Protein AF-A0A4R0Z344-F1 (afdb_monomer)

Foldseek 3Di:
DPDDDDQAPVVVVLVVCVVVVDDSVPDCPPDDPVVVVVVVVVVDDPVPPAADAQALDLRVLVSVQVVCVVPDDFAAEPSDDPPSRHDPDLLDDTGHYGYHCQDCVNDPVHDRCVVPVVSSVVSVVVSVD

Nearest PDB structures (foldseek):
  8v87-assembly1_w  TM=1.501E-01  e=3.470E+00  Saccharomyces cerevisiae BY4741

Mean predicted aligned error: 3.88 Å

pLDDT: mean 94.04, std 3.61, range [69.69, 98.25]

Solvent-accessible surface area (backbone atoms only — not comparable to full-atom values): 7943 Å² total; per-residue (Å²): 142,90,83,84,88,59,73,60,72,65,48,41,51,50,50,55,45,40,76,71,72,45,68,65,89,77,54,87,80,69,78,84,60,60,71,59,52,54,56,55,57,72,70,52,58,91,83,68,75,59,54,79,43,83,33,55,38,55,68,65,25,42,50,55,42,52,65,48,50,78,79,41,83,69,42,27,24,76,73,57,84,54,73,91,30,37,59,94,43,92,90,54,86,53,73,25,27,24,37,32,38,50,39,67,92,65,25,71,98,46,65,47,34,81,81,43,45,61,71,61,52,56,49,50,62,63,75,73,108

Sequence (129 aa):
DNIYFEDMSKNAALKAVELAGVDISKLDLHPLNLPLIEEVKAKLNKEQKYIRGLFSGGTLASEAYYITKEKYDDIYSNTVKEAEHQLKDPLKSEAHTFIDFGADEYTDGKPHPMIDPSNRIERFKQEAK

Structure (mmCIF, N/CA/C/O backbone):
data_AF-A0A4R0Z344-F1
#
_entry.id   AF-A0A4R0Z344-F1
#
loop_
_atom_site.group_PDB
_atom_site.id
_atom_site.type_symbol
_atom_site.label_atom_id
_atom_site.label_alt_id
_atom_site.label_comp_id
_atom_site.label_asym_id
_atom_site.label_entity_id
_atom_site.label_seq_id
_atom_site.pdbx_PDB_ins_code
_atom_site.Cartn_x
_atom_site.Cartn_y
_atom_site.Cartn_z
_atom_site.occupancy
_atom_site.B_iso_or_equiv
_atom_site.auth_seq_id
_atom_site.auth_comp_id
_atom_site.auth_asym_id
_atom_site.auth_atom_id
_atom_site.pdbx_PDB_model_num
ATOM 1 N N . ASP A 1 1 ? 7.297 8.159 -30.471 1.00 69.69 1 ASP A N 1
ATOM 2 C CA . ASP A 1 1 ? 6.177 7.490 -29.784 1.00 69.69 1 ASP A CA 1
ATOM 3 C C . ASP A 1 1 ? 6.637 6.154 -29.222 1.00 69.69 1 ASP A C 1
ATOM 5 O O . ASP A 1 1 ? 6.850 5.227 -29.983 1.00 69.69 1 ASP A O 1
ATOM 9 N N . ASN A 1 2 ? 6.925 6.112 -27.916 1.00 86.56 2 ASN A N 1
ATOM 10 C CA . ASN A 1 2 ? 7.372 4.930 -27.152 1.00 86.56 2 ASN A CA 1
ATOM 11 C C . ASN A 1 2 ? 6.914 5.060 -25.681 1.00 86.56 2 ASN A C 1
ATOM 13 O O . ASN A 1 2 ? 7.657 4.778 -24.746 1.00 86.56 2 ASN A O 1
ATOM 17 N N . ILE A 1 3 ? 5.701 5.579 -25.477 1.00 92.81 3 ILE A N 1
ATOM 18 C CA . ILE A 1 3 ? 5.092 5.749 -24.154 1.00 92.81 3 ILE A CA 1
ATOM 19 C C . ILE A 1 3 ? 3.921 4.776 -24.072 1.00 92.81 3 ILE A C 1
ATOM 21 O O . ILE A 1 3 ? 3.044 4.803 -24.933 1.00 92.81 3 ILE A O 1
ATOM 25 N N . TYR A 1 4 ? 3.927 3.929 -23.045 1.00 93.88 4 TYR A N 1
ATOM 26 C CA . TYR A 1 4 ? 2.900 2.927 -22.781 1.00 93.88 4 TYR A CA 1
ATOM 27 C C . TYR A 1 4 ? 2.334 3.188 -21.388 1.00 93.88 4 TYR A C 1
ATOM 29 O O . TYR A 1 4 ? 3.096 3.379 -20.441 1.00 93.88 4 TYR A O 1
ATOM 37 N N . PHE A 1 5 ? 1.010 3.235 -21.286 1.00 94.75 5 PHE A N 1
ATOM 38 C CA . PHE A 1 5 ? 0.306 3.428 -20.025 1.00 94.75 5 PHE A CA 1
ATOM 39 C C . PHE A 1 5 ? -0.237 2.087 -19.556 1.00 94.75 5 PHE A C 1
ATOM 41 O O . PHE A 1 5 ? -0.839 1.364 -20.343 1.00 94.75 5 PHE A O 1
ATOM 48 N N . GLU A 1 6 ? -0.035 1.797 -18.280 1.00 94.94 6 GLU A N 1
ATOM 49 C CA . GLU A 1 6 ? -0.560 0.619 -17.601 1.00 94.94 6 GLU A CA 1
ATOM 50 C C . GLU A 1 6 ? -1.122 1.059 -16.253 1.00 94.94 6 GLU A C 1
ATOM 52 O O . GLU A 1 6 ? -0.676 2.055 -15.670 1.00 94.94 6 GLU A O 1
ATOM 57 N N . ASP A 1 7 ? -2.104 0.317 -15.765 1.00 88.81 7 ASP A N 1
ATOM 58 C CA . ASP A 1 7 ? -2.623 0.459 -14.419 1.00 88.81 7 ASP A CA 1
ATOM 59 C C . ASP A 1 7 ? -1.694 -0.255 -13.434 1.00 88.81 7 ASP A C 1
ATOM 61 O O . ASP A 1 7 ? -1.338 -1.415 -13.608 1.00 88.81 7 ASP A O 1
ATOM 65 N N . MET A 1 8 ? -1.335 0.421 -12.344 1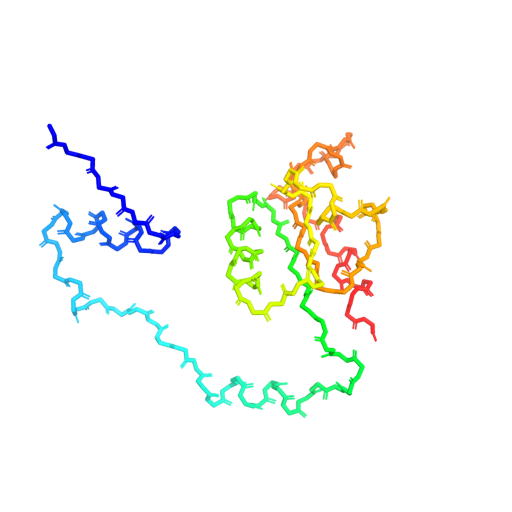.00 89.62 8 MET A N 1
ATOM 66 C CA . MET A 1 8 ? -0.561 -0.172 -11.250 1.00 89.62 8 MET A CA 1
ATOM 67 C C . MET A 1 8 ? 0.877 -0.594 -11.619 1.00 89.62 8 MET A C 1
ATOM 69 O O . MET A 1 8 ? 1.255 -0.885 -12.755 1.00 89.62 8 MET A O 1
ATOM 73 N N . SER A 1 9 ? 1.719 -0.702 -10.598 1.00 93.19 9 SER A N 1
ATOM 74 C CA . SER A 1 9 ? 3.148 -0.967 -10.750 1.00 93.19 9 SER A CA 1
ATOM 75 C C . SER A 1 9 ? 3.433 -2.362 -11.308 1.00 93.19 9 SER A C 1
ATOM 77 O O . SER A 1 9 ? 4.412 -2.549 -12.031 1.00 93.19 9 SER A O 1
ATOM 79 N N . LYS A 1 10 ? 2.580 -3.357 -11.013 1.00 92.50 10 LYS A N 1
ATOM 80 C CA . LYS A 1 10 ? 2.761 -4.729 -11.516 1.00 92.50 10 LYS A CA 1
ATOM 81 C C . LYS A 1 10 ? 2.557 -4.807 -13.030 1.00 92.50 10 LYS A C 1
ATOM 83 O O . LYS A 1 10 ? 3.399 -5.401 -13.700 1.00 92.50 10 LYS A O 1
ATOM 88 N N . ASN A 1 11 ? 1.491 -4.215 -13.572 1.00 93.12 11 ASN A N 1
ATOM 89 C CA . ASN A 1 11 ? 1.225 -4.299 -15.012 1.00 93.12 11 ASN A CA 1
ATOM 90 C C . ASN A 1 11 ? 2.225 -3.442 -15.789 1.00 93.12 11 ASN A C 1
ATOM 92 O O . ASN A 1 11 ? 2.755 -3.908 -16.793 1.00 93.12 11 ASN A O 1
ATOM 96 N N . ALA A 1 12 ? 2.618 -2.281 -15.249 1.00 94.69 12 ALA A N 1
ATOM 97 C CA . ALA A 1 12 ? 3.716 -1.488 -15.800 1.00 94.69 12 ALA A CA 1
ATOM 98 C C . ALA A 1 12 ? 5.033 -2.287 -15.884 1.00 94.69 12 ALA A C 1
ATOM 100 O O . ALA A 1 12 ? 5.709 -2.271 -16.916 1.00 94.69 12 ALA A O 1
ATOM 101 N N . ALA A 1 13 ? 5.384 -3.041 -14.835 1.00 94.00 13 ALA A N 1
ATOM 102 C CA . ALA A 1 13 ? 6.567 -3.902 -14.845 1.00 94.00 13 ALA A CA 1
ATOM 103 C C . ALA A 1 13 ? 6.452 -5.045 -15.869 1.00 94.00 13 ALA A C 1
ATOM 105 O O . ALA A 1 13 ? 7.404 -5.308 -16.605 1.00 94.00 13 ALA A O 1
ATOM 106 N N . LEU A 1 14 ? 5.291 -5.702 -15.959 1.00 94.94 14 LEU A N 1
ATOM 107 C CA . LEU A 1 14 ? 5.049 -6.755 -16.951 1.00 94.94 14 LEU A CA 1
ATOM 108 C C . LEU A 1 14 ? 5.131 -6.216 -18.379 1.00 94.94 14 LEU A C 1
ATOM 110 O O . LEU A 1 14 ? 5.755 -6.850 -19.228 1.00 94.94 14 LEU A O 1
ATOM 114 N N . LYS A 1 15 ? 4.584 -5.023 -18.626 1.00 95.69 15 LYS A N 1
ATOM 115 C CA . LYS A 1 15 ? 4.648 -4.369 -19.929 1.00 95.69 15 LYS A CA 1
ATOM 116 C C .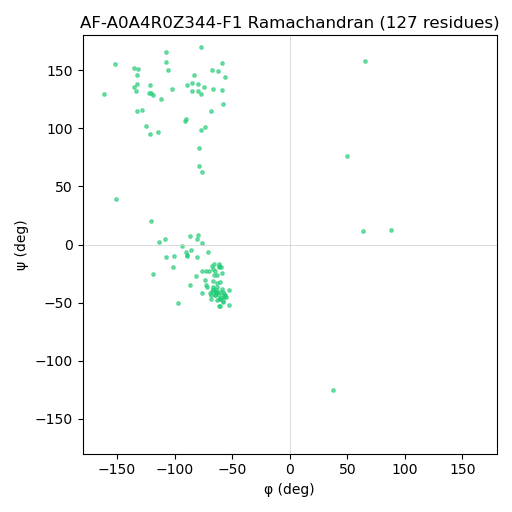 LYS A 1 15 ? 6.075 -4.029 -20.326 1.00 95.69 15 LYS A C 1
ATOM 118 O O . LYS A 1 15 ? 6.464 -4.251 -21.469 1.00 95.69 15 LYS A O 1
ATOM 123 N N . ALA A 1 16 ? 6.886 -3.550 -19.384 1.00 95.06 16 ALA A N 1
ATOM 124 C CA . ALA A 1 16 ? 8.302 -3.298 -19.631 1.00 95.06 16 ALA A CA 1
ATOM 125 C C . ALA A 1 16 ? 9.057 -4.583 -20.024 1.00 95.06 16 ALA A C 1
ATOM 127 O O . ALA A 1 16 ? 9.875 -4.562 -20.943 1.00 95.06 16 ALA A O 1
ATOM 128 N N . VAL A 1 17 ? 8.755 -5.708 -19.367 1.00 95.19 17 VAL A N 1
ATOM 129 C CA . VAL A 1 17 ? 9.346 -7.022 -19.672 1.00 95.19 17 VAL A CA 1
ATOM 130 C C . VAL A 1 17 ? 8.884 -7.547 -21.038 1.00 95.19 17 VAL A C 1
ATOM 132 O O . VAL A 1 17 ? 9.711 -8.008 -21.825 1.00 95.19 17 VAL A O 1
ATOM 135 N N . GLU A 1 18 ? 7.596 -7.416 -21.359 1.00 95.56 18 GLU A N 1
ATOM 136 C CA . GLU A 1 18 ? 7.035 -7.751 -22.675 1.00 95.56 18 GLU A CA 1
ATOM 137 C C . GLU A 1 18 ? 7.728 -6.955 -23.793 1.00 95.56 18 GLU A C 1
ATOM 139 O O . GLU A 1 18 ? 8.197 -7.528 -24.776 1.00 95.56 18 GLU A O 1
ATOM 144 N N . LEU A 1 19 ? 7.860 -5.635 -23.619 1.00 95.56 19 LEU A N 1
ATOM 145 C CA . LEU A 1 19 ? 8.507 -4.743 -24.587 1.00 95.56 19 LEU A CA 1
ATOM 146 C C . LEU A 1 19 ? 10.006 -5.030 -24.757 1.00 95.56 19 LEU A C 1
ATOM 148 O O . LEU A 1 19 ? 10.568 -4.725 -25.808 1.00 95.56 19 LEU A O 1
ATOM 152 N N . ALA A 1 20 ? 10.650 -5.655 -23.767 1.00 95.56 20 ALA A N 1
ATOM 153 C CA . ALA A 1 20 ? 12.018 -6.160 -23.879 1.00 95.56 20 ALA A CA 1
ATOM 154 C C . ALA A 1 20 ? 12.122 -7.473 -24.689 1.00 95.56 20 ALA A C 1
ATOM 156 O O . ALA A 1 20 ? 13.219 -8.010 -24.847 1.00 95.56 20 ALA A O 1
ATOM 157 N N . GLY A 1 21 ? 11.005 -7.992 -25.213 1.00 96.00 21 GLY A N 1
ATOM 158 C CA . GLY A 1 21 ? 10.940 -9.199 -26.039 1.00 96.00 21 GLY A CA 1
ATOM 159 C C . GLY A 1 21 ? 10.779 -10.497 -25.245 1.00 96.00 21 GLY A C 1
ATOM 160 O O . GLY A 1 21 ? 10.957 -11.581 -25.802 1.00 96.00 21 GLY A O 1
ATOM 161 N N . VAL A 1 22 ? 10.462 -10.412 -23.951 1.00 96.44 22 VAL A N 1
ATOM 162 C CA . VAL A 1 22 ? 10.223 -11.590 -23.112 1.00 96.44 22 VAL A CA 1
ATOM 163 C C . VAL A 1 22 ? 8.776 -12.051 -23.261 1.00 96.44 22 VAL A C 1
ATOM 165 O O . VAL A 1 22 ? 7.832 -11.276 -23.132 1.00 96.44 22 VAL A O 1
ATOM 168 N N . ASP A 1 23 ? 8.599 -13.351 -23.481 1.00 94.75 23 ASP A N 1
ATOM 169 C CA . ASP A 1 23 ? 7.287 -13.992 -23.501 1.00 94.75 23 ASP A CA 1
ATOM 170 C C . ASP A 1 23 ? 6.724 -14.109 -22.077 1.00 94.75 23 ASP A C 1
ATOM 172 O O . ASP A 1 23 ? 7.098 -15.001 -21.310 1.00 94.75 23 ASP A O 1
ATOM 176 N N . ILE A 1 24 ? 5.810 -13.199 -21.735 1.00 92.56 24 ILE A N 1
ATOM 177 C CA . ILE A 1 24 ? 5.185 -13.113 -20.410 1.00 92.56 24 ILE A CA 1
ATOM 178 C C . ILE A 1 24 ? 4.436 -14.389 -20.002 1.00 92.56 24 ILE A C 1
ATOM 180 O O . ILE A 1 24 ? 4.313 -14.654 -18.809 1.00 92.56 24 ILE A O 1
ATOM 184 N N . SER A 1 25 ? 3.976 -15.210 -20.958 1.00 90.88 25 SER A N 1
ATOM 185 C CA . SER A 1 25 ? 3.253 -16.459 -20.662 1.00 90.88 25 SER A CA 1
ATOM 186 C C . SER A 1 25 ? 4.138 -17.519 -19.999 1.00 90.88 25 SER A C 1
ATOM 188 O O . SER A 1 25 ? 3.635 -18.452 -19.376 1.00 90.88 25 SER A O 1
ATOM 190 N N . LYS A 1 26 ? 5.462 -17.362 -20.113 1.00 92.50 26 LYS A N 1
ATOM 191 C CA . LYS A 1 26 ? 6.461 -18.235 -19.490 1.00 92.50 26 LYS A CA 1
ATOM 192 C C . LYS A 1 26 ? 6.881 -17.775 -18.095 1.00 92.50 26 LYS A C 1
ATOM 194 O O . LYS A 1 26 ? 7.660 -18.471 -17.447 1.00 92.50 26 LYS A O 1
ATOM 199 N N . LEU A 1 27 ? 6.428 -16.603 -17.648 1.00 91.75 27 LEU A N 1
ATOM 200 C CA . LEU A 1 27 ? 6.779 -16.075 -16.335 1.00 91.75 27 LEU A CA 1
ATOM 201 C C . LEU A 1 27 ? 5.931 -16.735 -15.250 1.00 91.75 27 LEU A C 1
ATOM 203 O O . LEU A 1 27 ? 4.716 -16.876 -15.386 1.00 91.75 27 LEU A O 1
ATOM 207 N N . ASP A 1 28 ? 6.565 -17.068 -14.129 1.00 91.00 28 ASP A N 1
ATOM 208 C CA . ASP A 1 28 ? 5.835 -17.409 -12.915 1.00 91.00 28 ASP A CA 1
ATOM 209 C C . ASP A 1 28 ? 5.317 -16.125 -12.255 1.00 91.00 28 ASP A C 1
ATOM 211 O O . ASP A 1 28 ? 6.034 -15.410 -11.549 1.00 91.00 28 ASP A O 1
ATOM 215 N N . LEU A 1 29 ? 4.044 -15.818 -12.501 1.00 90.06 29 LEU A N 1
ATOM 216 C CA . LEU A 1 29 ? 3.380 -14.633 -11.957 1.00 90.06 29 LEU A CA 1
ATOM 217 C C . LEU A 1 29 ? 2.913 -14.799 -10.507 1.00 90.06 29 LEU A C 1
ATOM 219 O O . LEU A 1 29 ? 2.266 -13.876 -9.997 1.00 90.06 29 LEU A O 1
ATOM 223 N N . HIS A 1 30 ? 3.245 -15.934 -9.873 1.00 88.44 30 HIS A N 1
ATOM 224 C CA . HIS A 1 30 ? 2.904 -16.290 -8.499 1.00 88.44 30 HIS A CA 1
ATOM 225 C C . HIS A 1 30 ? 1.403 -16.089 -8.235 1.00 88.44 30 HIS A C 1
ATOM 227 O O . HIS A 1 30 ? 1.005 -15.085 -7.632 1.00 88.44 30 HIS A O 1
ATOM 233 N N . PRO A 1 31 ? 0.538 -16.997 -8.730 1.00 90.25 31 PRO A N 1
ATOM 234 C CA . PRO A 1 31 ? -0.902 -16.862 -8.551 1.00 90.25 31 PRO A CA 1
ATOM 235 C C . PRO A 1 31 ? -1.275 -16.826 -7.066 1.00 90.25 31 PRO A C 1
ATOM 237 O O . PRO A 1 31 ? -0.560 -17.342 -6.203 1.00 90.25 31 PRO A O 1
ATOM 240 N N . LEU A 1 32 ? -2.429 -16.228 -6.765 1.00 92.38 32 LEU A N 1
ATOM 241 C CA . LEU A 1 32 ? -2.927 -16.158 -5.395 1.00 92.38 32 LEU A CA 1
ATOM 242 C C . LEU A 1 32 ? -3.105 -17.562 -4.805 1.00 92.38 32 LEU A C 1
ATOM 244 O O . LEU A 1 32 ? -3.731 -18.437 -5.404 1.00 92.38 32 LEU A O 1
ATOM 248 N N . ASN A 1 33 ? -2.613 -17.748 -3.582 1.00 95.81 33 ASN A N 1
ATOM 249 C CA . ASN A 1 33 ? -2.827 -18.971 -2.821 1.00 95.81 33 ASN A CA 1
ATOM 250 C C . ASN A 1 33 ? -4.231 -18.953 -2.193 1.00 95.81 33 ASN A C 1
ATOM 252 O O . ASN A 1 33 ? -4.404 -18.564 -1.038 1.00 95.81 33 ASN A O 1
ATOM 256 N N . LEU A 1 34 ? -5.243 -19.340 -2.977 1.00 96.38 34 LEU A N 1
ATOM 257 C CA . LEU A 1 34 ? -6.644 -19.352 -2.538 1.00 96.38 34 LEU A CA 1
ATOM 258 C C . LEU A 1 34 ? -6.877 -20.198 -1.270 1.00 96.38 34 LEU A C 1
ATOM 260 O O . LEU A 1 34 ? -7.558 -19.701 -0.372 1.00 96.38 34 LEU A O 1
ATOM 264 N N . PRO A 1 35 ? -6.298 -21.411 -1.123 1.00 97.06 35 PRO A N 1
ATOM 265 C CA . PRO A 1 35 ? -6.417 -22.169 0.123 1.00 97.06 35 PRO A CA 1
ATOM 266 C C . PRO A 1 35 ? -5.916 -21.404 1.354 1.00 97.06 35 PRO A C 1
ATOM 268 O O . PRO A 1 35 ? -6.612 -21.360 2.366 1.00 97.06 35 PRO A O 1
ATOM 271 N N . LEU A 1 36 ? -4.751 -20.753 1.259 1.00 96.62 36 LEU A N 1
ATOM 272 C CA . LEU A 1 36 ? -4.206 -19.949 2.357 1.00 96.62 36 LEU A CA 1
ATOM 273 C C . LEU A 1 36 ? -5.103 -18.749 2.683 1.00 96.62 36 LEU A C 1
ATOM 275 O O . LEU A 1 36 ? -5.283 -18.417 3.851 1.00 96.62 36 LEU A O 1
ATOM 279 N N . ILE A 1 37 ? -5.677 -18.102 1.666 1.00 96.00 37 ILE A N 1
ATOM 280 C CA . ILE A 1 37 ? -6.599 -16.977 1.865 1.00 96.00 37 ILE A CA 1
ATOM 281 C C . ILE A 1 37 ? -7.823 -17.425 2.670 1.00 96.00 37 ILE A C 1
ATOM 283 O O . ILE A 1 37 ? -8.185 -16.756 3.637 1.00 96.00 37 ILE A O 1
ATOM 287 N N . GLU A 1 38 ? -8.437 -18.558 2.324 1.00 97.00 38 GLU A N 1
ATOM 288 C CA . GLU A 1 38 ? -9.585 -19.074 3.077 1.00 97.00 38 GLU A CA 1
ATOM 289 C C . GLU A 1 38 ? -9.198 -19.515 4.496 1.00 97.00 38 GLU A C 1
ATOM 291 O O . GLU A 1 38 ? -9.926 -19.220 5.446 1.00 97.00 38 GLU A O 1
ATOM 296 N N . GLU A 1 39 ? -8.022 -20.126 4.673 1.00 97.69 39 GLU A N 1
ATOM 297 C CA . GLU A 1 39 ? -7.493 -20.473 5.998 1.00 97.69 39 GLU A CA 1
ATOM 298 C C . GLU A 1 39 ? -7.305 -19.233 6.886 1.00 97.69 39 GLU A C 1
ATOM 300 O O . GLU A 1 39 ? -7.698 -19.231 8.053 1.00 97.69 39 GLU A O 1
ATOM 305 N N . VAL A 1 40 ? -6.713 -18.161 6.350 1.00 95.00 40 VAL A N 1
ATOM 306 C CA . VAL A 1 40 ? -6.482 -16.914 7.094 1.00 95.00 40 VAL A CA 1
ATOM 307 C C . VAL A 1 40 ? -7.800 -16.201 7.385 1.00 95.00 40 VAL A C 1
ATOM 309 O O . VAL A 1 40 ? -8.001 -15.746 8.510 1.00 95.00 40 VAL A O 1
ATOM 312 N N . LYS A 1 41 ? -8.731 -16.153 6.424 1.00 94.31 41 LYS A N 1
ATOM 313 C CA . LYS A 1 41 ? -10.066 -15.565 6.629 1.00 94.31 41 LYS A CA 1
ATOM 314 C C . LYS A 1 41 ? -10.830 -16.257 7.753 1.00 94.31 41 LYS A C 1
ATOM 316 O O . LYS A 1 41 ? -11.484 -15.577 8.536 1.00 94.31 41 LYS A O 1
ATOM 321 N N . ALA A 1 42 ? -10.715 -17.580 7.874 1.00 96.12 42 ALA A N 1
ATOM 322 C CA . ALA A 1 42 ? -11.360 -18.341 8.942 1.00 96.12 42 ALA A CA 1
ATOM 323 C C . ALA A 1 42 ? -10.824 -18.011 10.352 1.00 96.12 42 ALA A C 1
ATOM 325 O O . ALA A 1 42 ? -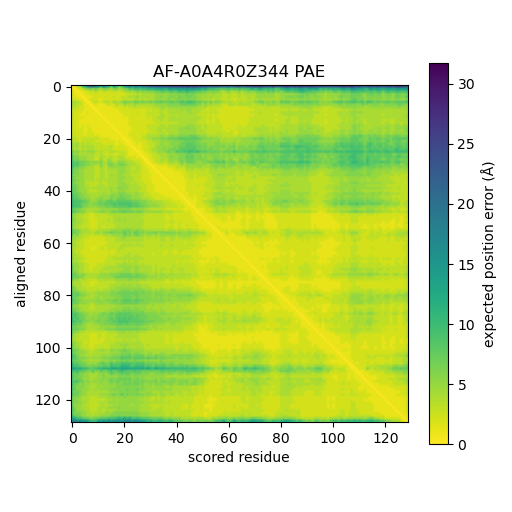11.482 -18.331 11.340 1.00 96.12 42 ALA A O 1
ATOM 326 N N . LYS A 1 43 ? -9.650 -17.372 10.458 1.00 95.25 43 LYS A N 1
ATOM 327 C CA . LYS A 1 43 ? -9.044 -16.948 11.733 1.00 95.25 43 LYS A CA 1
ATOM 328 C C . LYS A 1 43 ? -9.477 -15.547 12.173 1.00 95.25 43 LYS A C 1
ATOM 330 O O . LYS A 1 43 ? -9.168 -15.164 13.299 1.00 95.25 43 LYS A O 1
ATOM 335 N N . LEU A 1 44 ? -10.153 -14.783 11.313 1.00 93.50 44 LEU A N 1
ATOM 336 C CA . LEU A 1 44 ? -10.603 -13.433 11.643 1.00 93.50 44 LEU A CA 1
ATOM 337 C C . LEU A 1 44 ? -11.797 -13.479 12.600 1.00 93.50 44 LEU A C 1
ATOM 339 O O . LEU A 1 44 ? -12.745 -14.244 12.403 1.00 93.50 44 LEU A O 1
ATOM 343 N N . ASN A 1 45 ? -11.774 -12.629 13.623 1.00 93.69 45 ASN A N 1
ATOM 344 C CA . ASN A 1 45 ? -12.961 -12.363 14.431 1.00 93.69 45 ASN A CA 1
ATOM 345 C C . ASN A 1 45 ? -13.926 -11.410 13.689 1.00 93.69 45 ASN A C 1
ATOM 347 O O . ASN A 1 45 ? -13.605 -10.859 12.635 1.00 93.69 45 ASN A O 1
ATOM 351 N N . LYS A 1 46 ? -15.145 -11.232 14.214 1.00 92.31 46 LYS A N 1
ATOM 352 C CA . LYS A 1 46 ? -16.195 -10.443 13.537 1.00 92.31 46 LYS A CA 1
ATOM 353 C C . LYS A 1 46 ? -15.881 -8.945 13.522 1.00 92.31 46 LYS A C 1
ATOM 355 O O . LYS A 1 46 ? -16.412 -8.203 12.697 1.00 92.31 46 LYS A O 1
ATOM 360 N N . GLU A 1 47 ? -15.044 -8.507 14.450 1.00 91.62 47 GLU A N 1
ATOM 361 C CA . GLU A 1 47 ? -14.625 -7.130 14.655 1.00 91.62 47 GLU A CA 1
ATOM 362 C C . GLU A 1 47 ? -13.491 -6.732 13.687 1.00 91.62 47 GLU A C 1
ATOM 364 O O . GLU A 1 47 ? -13.398 -5.567 13.295 1.00 91.62 47 GLU A O 1
ATOM 369 N N . GLN A 1 48 ? -12.686 -7.697 13.222 1.00 92.81 48 GLN A N 1
ATOM 370 C CA . GLN A 1 48 ? -11.598 -7.556 12.244 1.00 92.81 48 GLN A CA 1
ATOM 371 C C . GLN A 1 48 ? -12.116 -7.427 10.802 1.00 92.81 48 GLN A C 1
ATOM 373 O O . GLN A 1 48 ? -11.840 -8.243 9.925 1.00 92.81 48 GLN A O 1
ATOM 378 N N . LYS A 1 49 ? -12.880 -6.366 10.548 1.00 92.50 49 LYS A N 1
ATOM 379 C CA . LYS A 1 49 ? -13.515 -6.100 9.245 1.00 92.50 49 LYS A CA 1
ATOM 380 C C . LYS A 1 49 ? -12.794 -5.068 8.376 1.00 92.50 49 LYS A C 1
ATOM 382 O O . LYS A 1 49 ? -13.147 -4.900 7.213 1.00 92.50 49 LYS A O 1
ATOM 387 N N . TYR A 1 50 ? -11.808 -4.366 8.929 1.00 95.88 50 TYR A N 1
ATOM 388 C CA . TYR A 1 50 ? -11.118 -3.286 8.232 1.00 95.88 50 TYR A CA 1
ATOM 389 C C . TYR A 1 50 ? -9.713 -3.673 7.779 1.00 95.88 50 TYR A C 1
ATOM 391 O O . TYR A 1 50 ? -9.015 -4.447 8.429 1.00 95.88 50 TYR A O 1
ATOM 399 N N . ILE A 1 51 ? -9.282 -3.065 6.675 1.00 96.50 51 ILE A N 1
ATOM 400 C CA . ILE A 1 51 ? -7.943 -3.258 6.112 1.00 96.50 51 ILE A CA 1
ATOM 401 C C . ILE A 1 51 ? -6.990 -2.238 6.743 1.00 96.50 51 ILE A C 1
ATOM 403 O O . ILE A 1 51 ? -7.344 -1.070 6.931 1.00 96.50 51 ILE A O 1
ATOM 407 N N . ARG A 1 52 ? -5.786 -2.698 7.091 1.0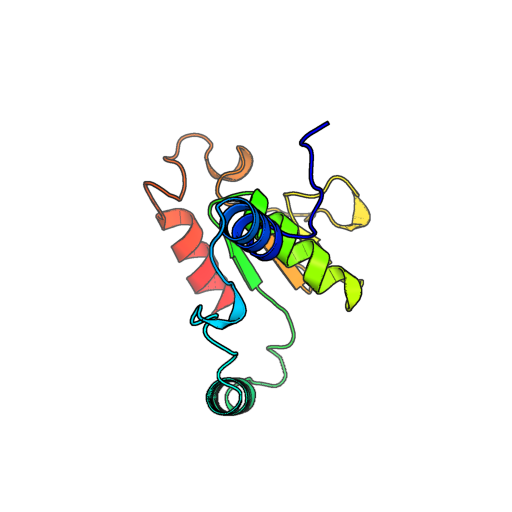0 97.12 52 ARG A N 1
ATOM 408 C CA . ARG A 1 52 ? -4.700 -1.897 7.668 1.00 97.12 52 ARG A CA 1
ATOM 409 C C . ARG A 1 52 ? -3.475 -1.989 6.771 1.00 97.12 52 ARG A C 1
ATOM 411 O O . ARG A 1 52 ? -2.702 -2.939 6.855 1.00 97.12 52 ARG A O 1
ATOM 418 N N . GLY A 1 53 ? -3.323 -1.011 5.890 1.00 97.31 53 GLY A N 1
ATOM 419 C CA . GLY A 1 53 ? -2.165 -0.871 5.023 1.00 97.31 53 GLY A CA 1
ATOM 420 C C . GLY A 1 53 ? -1.085 -0.030 5.694 1.00 97.31 53 GLY A C 1
ATOM 421 O O . GLY A 1 53 ? -1.255 1.174 5.828 1.00 97.31 53 GLY A O 1
ATOM 422 N N . LEU A 1 54 ? 0.021 -0.639 6.123 1.00 97.38 54 LEU A N 1
ATOM 423 C CA . LEU A 1 54 ? 1.138 0.063 6.767 1.00 97.38 54 LEU A CA 1
ATOM 424 C C . LEU A 1 54 ? 2.376 -0.024 5.867 1.00 97.38 54 LEU A C 1
ATOM 426 O O . LEU A 1 54 ? 3.095 -1.024 5.875 1.00 97.38 54 LEU A O 1
ATOM 430 N N . PHE A 1 55 ? 2.618 1.017 5.077 1.00 97.31 55 PHE A N 1
ATOM 431 C CA . PHE A 1 55 ? 3.645 1.051 4.039 1.00 97.31 55 PHE A CA 1
ATOM 432 C C . PHE A 1 55 ? 4.824 1.938 4.434 1.00 97.31 55 PHE A C 1
ATOM 434 O O . PHE A 1 55 ? 4.776 2.706 5.389 1.00 97.31 55 PHE A O 1
ATOM 441 N N . SER A 1 56 ? 5.916 1.794 3.691 1.00 95.44 56 SER A N 1
ATOM 442 C CA . SER A 1 56 ? 7.112 2.641 3.776 1.00 95.44 56 SER A CA 1
ATOM 443 C C . SER A 1 56 ? 7.417 3.330 2.442 1.00 95.44 56 SER A C 1
ATOM 445 O O . SER A 1 56 ? 8.572 3.649 2.183 1.00 95.44 56 SER A O 1
ATOM 447 N N . GLY A 1 57 ? 6.426 3.430 1.556 1.00 93.31 57 GLY A N 1
ATOM 448 C CA . GLY A 1 57 ? 6.565 4.068 0.254 1.00 93.31 57 GLY A CA 1
ATOM 449 C C . GLY A 1 57 ? 5.208 4.442 -0.338 1.00 93.31 57 GLY A C 1
ATOM 450 O O . GLY A 1 57 ? 4.309 3.600 -0.435 1.00 93.31 57 GLY A O 1
ATOM 451 N N . GLY A 1 58 ? 5.093 5.699 -0.768 1.00 94.50 58 GLY A N 1
ATOM 452 C CA . GLY A 1 58 ? 3.832 6.317 -1.174 1.00 94.50 58 GLY A CA 1
ATOM 453 C C . GLY A 1 58 ? 3.161 5.680 -2.384 1.00 94.50 58 GLY A C 1
ATOM 454 O O . GLY A 1 58 ? 1.934 5.603 -2.419 1.00 94.50 58 GLY A O 1
ATOM 455 N N . THR A 1 59 ? 3.931 5.161 -3.347 1.00 93.88 59 THR A N 1
ATOM 456 C CA . THR A 1 59 ? 3.369 4.500 -4.538 1.00 93.88 59 THR A CA 1
ATOM 457 C C . THR A 1 59 ? 2.544 3.279 -4.150 1.00 93.88 59 THR A C 1
ATOM 459 O O . THR A 1 59 ? 1.369 3.208 -4.489 1.00 93.88 59 THR A O 1
ATOM 462 N N . LEU A 1 60 ? 3.120 2.361 -3.365 1.00 94.88 60 LEU A N 1
ATOM 463 C CA . LEU A 1 60 ? 2.432 1.138 -2.940 1.00 94.88 60 LEU A CA 1
ATOM 464 C C . LEU A 1 60 ? 1.251 1.437 -2.010 1.00 94.88 60 LEU A C 1
ATOM 466 O O . LEU A 1 60 ? 0.220 0.774 -2.099 1.00 94.88 60 LEU A O 1
ATOM 470 N N . ALA A 1 61 ? 1.383 2.447 -1.144 1.00 96.81 61 ALA A N 1
ATOM 471 C CA . ALA A 1 61 ? 0.292 2.892 -0.282 1.00 96.81 61 ALA A CA 1
ATOM 472 C C . ALA A 1 61 ? -0.896 3.430 -1.097 1.00 96.81 61 ALA A C 1
ATOM 474 O O . ALA A 1 61 ? -2.033 3.013 -0.876 1.00 96.81 61 ALA A O 1
ATOM 475 N N . SER A 1 62 ? -0.619 4.301 -2.072 1.00 95.62 62 SER A N 1
ATOM 476 C CA . SER A 1 62 ? -1.637 4.902 -2.942 1.00 95.62 62 SER A CA 1
ATOM 477 C C . SER A 1 62 ? -2.311 3.858 -3.820 1.00 95.62 62 SER A C 1
ATOM 479 O O . SER A 1 62 ? -3.530 3.836 -3.942 1.00 95.62 62 SER A O 1
ATOM 481 N N . GLU A 1 63 ? -1.529 2.953 -4.399 1.00 96.06 63 GLU A N 1
ATOM 482 C CA . GLU A 1 63 ? -2.032 1.836 -5.192 1.00 96.06 63 GLU A CA 1
ATOM 483 C C . GLU A 1 63 ? -2.988 0.945 -4.395 1.00 96.06 63 GLU A C 1
ATOM 485 O O . GLU A 1 63 ? -4.104 0.668 -4.835 1.00 96.06 63 GLU A O 1
ATOM 490 N N . ALA A 1 64 ? -2.582 0.538 -3.192 1.00 97.06 64 ALA A N 1
ATOM 491 C CA . ALA A 1 64 ? -3.419 -0.278 -2.323 1.00 97.06 64 ALA A CA 1
ATOM 492 C C . ALA A 1 64 ? -4.710 0.449 -1.905 1.00 97.06 64 ALA A C 1
ATOM 494 O O . ALA A 1 64 ? -5.773 -0.178 -1.833 1.00 97.06 64 ALA A O 1
ATOM 495 N N . TYR A 1 65 ? -4.629 1.763 -1.673 1.00 97.25 65 TYR A N 1
ATOM 496 C CA . TYR A 1 65 ? -5.797 2.606 -1.437 1.00 97.25 65 TYR A CA 1
ATOM 497 C C . TYR A 1 65 ? -6.750 2.591 -2.641 1.00 97.25 65 TYR A C 1
ATOM 499 O O . TYR A 1 65 ? -7.921 2.263 -2.464 1.00 97.25 65 TYR A O 1
ATOM 507 N N . TYR A 1 66 ? -6.272 2.875 -3.858 1.00 95.69 66 TYR A N 1
ATOM 508 C CA . TYR A 1 66 ? -7.144 2.973 -5.035 1.00 95.69 66 TYR A CA 1
ATOM 509 C C . TYR A 1 66 ? -7.815 1.644 -5.384 1.00 95.69 66 TYR A C 1
ATOM 511 O O . TYR A 1 66 ? -9.022 1.642 -5.603 1.00 95.69 66 TYR A O 1
ATOM 519 N N . ILE A 1 67 ? -7.095 0.515 -5.311 1.00 95.38 67 ILE A N 1
ATOM 520 C CA . ILE A 1 67 ? -7.708 -0.817 -5.481 1.00 95.38 67 ILE A CA 1
ATOM 521 C C . ILE A 1 67 ? -8.841 -1.026 -4.469 1.00 95.38 67 ILE A C 1
ATOM 523 O O . ILE A 1 67 ? -9.898 -1.565 -4.784 1.00 95.38 67 ILE A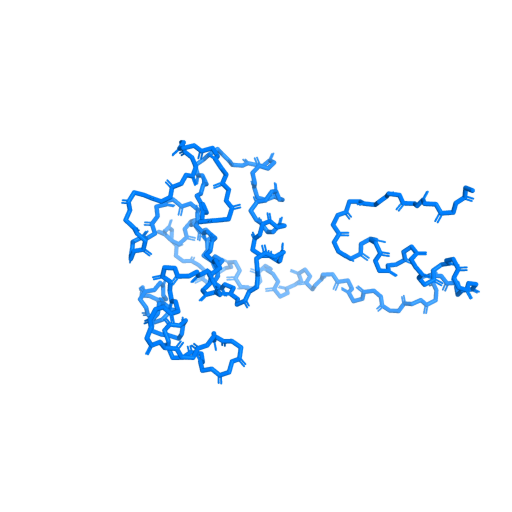 O 1
ATOM 527 N N . THR A 1 68 ? -8.624 -0.626 -3.217 1.00 96.88 68 THR A N 1
ATOM 528 C CA . THR A 1 68 ? -9.614 -0.836 -2.156 1.00 96.88 68 THR A CA 1
ATOM 529 C C . THR A 1 68 ? -10.811 0.108 -2.317 1.00 96.88 68 THR A C 1
ATOM 531 O O . THR A 1 68 ? -11.946 -0.299 -2.060 1.00 96.88 68 THR A O 1
ATOM 534 N N . LYS A 1 69 ? -10.576 1.335 -2.798 1.00 95.88 69 LYS A N 1
ATOM 535 C CA . LYS A 1 69 ? -11.600 2.351 -3.075 1.00 95.88 69 LYS A CA 1
ATOM 536 C C . LYS A 1 69 ? -12.586 1.927 -4.165 1.00 95.88 69 LYS A C 1
ATOM 538 O O . LYS A 1 69 ? -13.737 2.336 -4.119 1.00 95.88 69 LYS A O 1
ATOM 543 N N . GLU A 1 70 ? -12.195 1.050 -5.090 1.00 95.50 70 GLU A N 1
ATOM 544 C CA . GLU A 1 70 ? -13.129 0.470 -6.074 1.00 95.50 70 GLU A CA 1
ATOM 545 C C . GLU A 1 70 ? -14.280 -0.317 -5.426 1.00 95.50 70 GLU A C 1
ATOM 547 O O . GLU A 1 70 ? -15.306 -0.562 -6.063 1.00 95.50 70 GLU A O 1
ATOM 552 N N . LYS A 1 71 ? -14.116 -0.734 -4.164 1.00 97.06 71 LYS A N 1
ATOM 553 C CA . LYS A 1 71 ? -15.082 -1.563 -3.439 1.00 97.06 71 LYS A CA 1
ATOM 554 C C . LYS A 1 71 ? -15.665 -0.906 -2.187 1.00 97.06 71 LYS A C 1
ATOM 556 O O . LYS A 1 71 ? -16.748 -1.312 -1.763 1.00 97.06 71 LYS A O 1
ATOM 561 N N . TYR A 1 72 ? -14.961 0.040 -1.570 1.00 96.94 72 TYR A N 1
ATOM 562 C CA . TYR A 1 72 ? -15.346 0.620 -0.283 1.00 96.94 72 TYR A CA 1
ATOM 563 C C . TYR A 1 72 ? -15.208 2.143 -0.288 1.00 96.94 72 TYR A C 1
ATOM 565 O O . TYR A 1 72 ? -14.169 2.665 -0.686 1.00 96.94 72 TYR A O 1
ATOM 573 N N . ASP A 1 73 ? -16.218 2.832 0.248 1.00 94.75 73 ASP A N 1
ATOM 574 C CA . ASP A 1 73 ? -16.220 4.295 0.383 1.00 94.75 73 ASP A CA 1
ATOM 575 C C . ASP A 1 73 ? -15.540 4.768 1.681 1.00 94.75 73 ASP A C 1
ATOM 577 O O . ASP A 1 73 ? -14.848 5.786 1.690 1.00 94.75 73 ASP A O 1
ATOM 581 N N . ASP A 1 74 ? -15.687 4.004 2.773 1.00 96.38 74 ASP A N 1
ATOM 582 C CA . ASP A 1 74 ? -15.100 4.304 4.087 1.00 96.38 74 ASP A CA 1
ATOM 583 C C . ASP A 1 74 ? -13.609 3.920 4.127 1.00 96.38 74 ASP A C 1
ATOM 585 O O . ASP A 1 74 ? -13.184 2.963 4.790 1.00 96.38 74 ASP A O 1
ATOM 589 N N . ILE A 1 75 ? -12.808 4.651 3.361 1.00 97.88 75 ILE A N 1
ATOM 590 C CA . ILE A 1 75 ? -11.380 4.415 3.176 1.00 97.88 75 ILE A CA 1
ATOM 591 C C . ILE A 1 75 ? -10.583 5.707 3.326 1.00 97.88 75 ILE A C 1
ATOM 593 O O . ILE A 1 75 ? -10.969 6.753 2.806 1.00 97.88 75 ILE A O 1
ATOM 597 N N . TYR A 1 76 ? -9.445 5.611 4.011 1.00 98.25 76 TYR A N 1
ATOM 598 C CA . TYR A 1 76 ? -8.604 6.748 4.344 1.00 98.25 76 TYR A CA 1
ATOM 599 C C . TYR A 1 76 ? -7.133 6.490 4.039 1.00 98.25 76 TYR A C 1
ATOM 601 O O . TYR A 1 76 ? -6.627 5.375 4.214 1.00 98.25 76 TYR A O 1
ATOM 609 N N . SER A 1 77 ? -6.428 7.538 3.622 1.00 97.81 77 SER A N 1
ATOM 610 C CA . SER A 1 77 ? -4.982 7.507 3.439 1.00 97.81 77 SER A CA 1
ATOM 611 C C . SER A 1 77 ? -4.348 8.878 3.642 1.00 97.81 77 SER A C 1
ATOM 613 O O . SER A 1 77 ? -4.995 9.905 3.464 1.00 97.81 77 SER A O 1
ATOM 615 N N . ASN A 1 78 ? -3.065 8.905 3.999 1.00 96.75 78 ASN A N 1
ATOM 616 C CA . ASN A 1 78 ? -2.276 10.134 3.980 1.00 96.75 78 ASN A CA 1
ATOM 617 C C . ASN A 1 78 ? -1.662 10.440 2.602 1.00 96.75 78 ASN A C 1
ATOM 619 O O . ASN A 1 78 ? -1.064 11.494 2.420 1.00 96.75 78 ASN A O 1
ATOM 623 N N . THR A 1 79 ? -1.814 9.553 1.612 1.00 95.44 79 THR A N 1
ATOM 624 C CA . THR A 1 79 ? -1.260 9.767 0.265 1.00 95.44 79 THR A CA 1
ATOM 625 C C . THR A 1 79 ? -2.241 10.415 -0.717 1.00 95.44 79 THR A C 1
ATOM 627 O O . THR A 1 79 ? -1.888 10.670 -1.871 1.00 95.44 79 THR A O 1
ATOM 630 N N . VAL A 1 80 ? -3.471 10.697 -0.278 1.00 94.38 80 VAL A N 1
ATOM 631 C CA . VAL A 1 80 ? -4.572 11.202 -1.116 1.00 94.38 80 VAL A CA 1
ATOM 632 C C . VAL A 1 80 ? -4.863 12.672 -0.825 1.00 94.38 80 VAL A C 1
ATOM 634 O O . VAL A 1 80 ? -4.527 13.193 0.241 1.00 94.38 80 VAL A O 1
ATOM 637 N N . LYS A 1 81 ? -5.468 13.370 -1.790 1.00 92.00 81 LYS A N 1
ATOM 638 C CA . LYS A 1 81 ? -5.699 14.825 -1.702 1.00 92.00 81 LYS A CA 1
ATOM 639 C C . LYS A 1 81 ? -7.135 15.178 -1.325 1.00 92.00 81 LYS A C 1
ATOM 641 O O . LYS A 1 81 ? -7.392 16.301 -0.905 1.00 92.00 81 LYS A O 1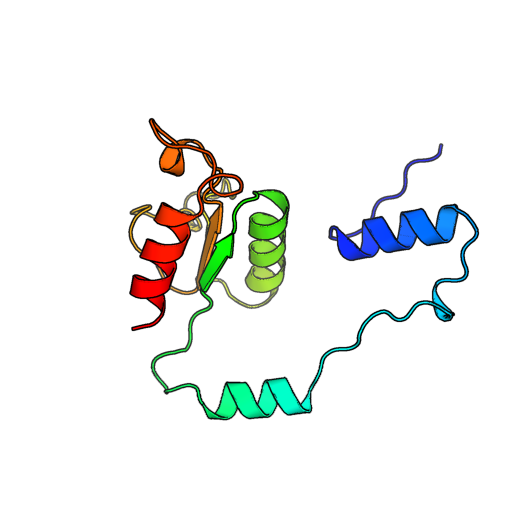
ATOM 646 N N . GLU A 1 82 ? -8.056 14.244 -1.509 1.00 94.44 82 GLU A N 1
ATOM 647 C CA . GLU A 1 82 ? -9.468 14.384 -1.180 1.00 94.44 82 GLU A CA 1
ATOM 648 C C . GLU A 1 82 ? -9.636 14.455 0.340 1.00 94.44 82 GLU A C 1
ATOM 650 O O . GLU A 1 82 ? -9.336 13.495 1.051 1.00 94.44 82 GLU A O 1
ATOM 655 N N . ALA A 1 83 ? -10.097 15.601 0.842 1.00 93.75 83 ALA A N 1
ATOM 656 C CA . ALA A 1 83 ? -10.165 15.884 2.275 1.00 93.75 83 ALA A CA 1
ATOM 657 C C . ALA A 1 83 ? -11.061 14.889 3.033 1.00 93.75 83 ALA A C 1
ATOM 659 O O . ALA A 1 83 ? -10.787 14.559 4.183 1.00 93.75 83 ALA A O 1
ATOM 660 N N . GLU A 1 84 ? -12.109 14.375 2.388 1.00 95.50 84 GLU A N 1
ATOM 661 C CA . GLU A 1 84 ? -13.011 13.358 2.932 1.00 95.50 84 GLU A CA 1
ATOM 662 C C . GLU A 1 84 ? -12.349 11.986 3.146 1.00 95.50 84 GLU A C 1
ATOM 664 O O . GLU A 1 84 ? -12.829 11.206 3.965 1.00 95.50 84 GLU A O 1
ATOM 669 N N . HIS A 1 85 ? -11.238 11.716 2.453 1.00 96.88 85 HIS A N 1
ATOM 670 C CA . HIS A 1 85 ? -10.462 10.478 2.545 1.00 96.88 85 HIS A CA 1
ATOM 671 C C . HIS A 1 85 ? -9.122 10.670 3.269 1.00 96.88 85 HIS A C 1
ATOM 673 O O . HIS A 1 85 ? -8.321 9.739 3.363 1.00 96.88 85 HIS A O 1
ATOM 679 N N . GLN A 1 86 ? -8.859 11.860 3.807 1.00 96.31 86 GLN A N 1
ATOM 680 C CA . GLN A 1 86 ? -7.710 12.086 4.675 1.00 96.31 86 GLN A CA 1
ATOM 681 C C . GLN A 1 86 ? -8.028 11.677 6.114 1.00 96.31 86 GLN A C 1
ATOM 683 O O . GLN A 1 86 ? -9.151 11.818 6.601 1.00 96.31 86 GLN A O 1
ATOM 688 N N . LEU A 1 87 ? -7.014 11.166 6.812 1.00 94.75 87 LEU A N 1
ATOM 689 C CA . LEU A 1 87 ? -7.117 10.859 8.237 1.00 94.75 87 LEU A CA 1
ATOM 690 C C . LEU A 1 87 ? -7.288 12.153 9.039 1.00 94.75 87 LEU A C 1
ATOM 692 O O . LEU A 1 87 ? -6.530 13.103 8.848 1.00 94.75 87 LEU A O 1
ATOM 696 N N . LYS A 1 88 ? -8.236 12.180 9.987 1.00 92.38 88 LYS A N 1
ATOM 697 C CA . LYS A 1 88 ? -8.401 13.342 10.881 1.00 92.38 88 LYS A CA 1
ATOM 698 C C . LYS A 1 88 ? -7.294 13.423 11.927 1.00 92.38 88 LYS A C 1
ATOM 700 O O . LYS A 1 88 ? -6.950 14.506 12.390 1.00 92.38 88 LYS A O 1
ATOM 705 N N . ASP A 1 89 ? -6.773 12.265 12.324 1.00 93.00 89 ASP A N 1
ATOM 706 C CA . ASP A 1 89 ? -5.670 12.107 13.266 1.00 93.00 89 ASP A CA 1
ATOM 707 C C . ASP A 1 89 ? -4.669 11.098 12.672 1.00 93.00 89 ASP A C 1
ATOM 709 O O . ASP A 1 89 ? -5.012 9.920 12.541 1.00 93.00 89 ASP A O 1
ATOM 713 N N . PRO A 1 90 ? -3.430 11.501 12.328 1.00 89.06 90 PRO A N 1
ATOM 714 C CA . PRO A 1 90 ? -2.442 10.606 11.713 1.00 89.06 90 PRO A CA 1
ATOM 715 C C . PRO A 1 90 ? -2.056 9.419 12.613 1.00 89.06 90 PRO A C 1
ATOM 717 O O . PRO A 1 90 ? -1.533 8.400 12.138 1.00 89.06 90 PRO A O 1
ATOM 720 N N . LEU A 1 91 ? -2.322 9.508 13.919 1.00 88.62 91 LEU A N 1
ATOM 721 C CA . LEU A 1 91 ? -2.028 8.460 14.892 1.00 88.62 91 LEU A CA 1
ATOM 722 C C . LEU A 1 91 ? -3.173 7.455 15.061 1.00 88.62 91 LEU A C 1
ATOM 724 O O . LEU A 1 91 ? -2.972 6.430 15.712 1.00 88.62 91 LEU A O 1
ATOM 728 N N . LYS A 1 92 ? -4.352 7.704 14.478 1.00 92.06 92 LYS A N 1
ATOM 729 C CA . LYS A 1 92 ? -5.520 6.823 14.601 1.00 92.06 92 LYS A CA 1
ATOM 730 C C . LYS A 1 92 ? -5.999 6.340 13.238 1.00 92.06 92 LYS A C 1
ATOM 732 O O . LYS A 1 92 ? -6.053 7.098 12.283 1.00 92.06 92 LYS A O 1
ATOM 737 N N . SER A 1 93 ? -6.334 5.055 13.146 1.00 95.06 93 SER A N 1
ATOM 738 C CA . SER A 1 93 ? -6.964 4.489 11.948 1.00 95.06 93 SER A CA 1
ATOM 739 C C . SER A 1 93 ? -8.478 4.703 11.996 1.00 95.06 93 SER A C 1
ATOM 741 O O . SER A 1 93 ? -9.102 4.501 13.039 1.00 95.06 93 SER A O 1
ATOM 743 N N . GLU A 1 94 ? -9.069 5.050 10.856 1.00 95.25 94 GLU A N 1
ATOM 744 C CA . GLU A 1 94 ? -10.513 5.204 10.642 1.00 95.25 94 GLU A CA 1
ATOM 745 C C . GLU A 1 94 ? -10.936 4.217 9.542 1.00 95.25 94 GLU A C 1
ATOM 747 O O . GLU A 1 94 ? -10.267 4.134 8.517 1.00 95.25 94 GLU A O 1
ATOM 752 N N . ALA A 1 95 ? -11.995 3.424 9.762 1.00 96.38 95 ALA A N 1
ATOM 753 C CA . ALA A 1 95 ? -12.482 2.393 8.825 1.00 96.38 95 ALA A CA 1
ATOM 754 C C . ALA A 1 95 ? -11.348 1.648 8.090 1.00 96.38 95 ALA A C 1
ATOM 756 O O . ALA A 1 95 ? -10.493 1.120 8.790 1.00 96.38 95 ALA A O 1
ATOM 757 N N . HIS A 1 96 ? -11.299 1.570 6.752 1.00 98.00 96 HIS A 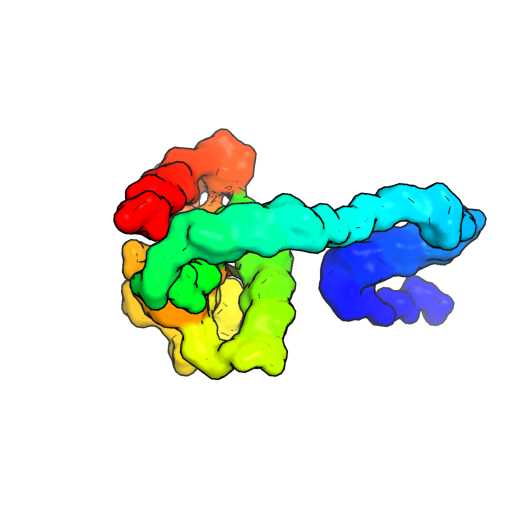N 1
ATOM 758 C CA . HIS A 1 96 ? -10.117 1.077 6.023 1.00 98.00 96 HIS A CA 1
ATOM 759 C C . HIS A 1 96 ? -9.029 2.162 5.985 1.00 98.00 96 HIS A C 1
ATOM 761 O O . HIS A 1 96 ? -9.304 3.291 5.605 1.00 98.00 96 HIS A O 1
ATOM 767 N N . THR A 1 97 ? -7.785 1.846 6.355 1.00 98.19 97 THR A N 1
ATOM 768 C CA . THR A 1 97 ? -6.716 2.858 6.468 1.00 98.19 97 THR A CA 1
ATOM 769 C C . THR A 1 97 ? -5.423 2.388 5.808 1.00 98.19 97 THR A C 1
ATOM 771 O O . THR A 1 97 ? -4.967 1.275 6.078 1.00 98.19 97 THR A O 1
ATOM 774 N N . PHE A 1 98 ? -4.816 3.254 4.993 1.00 98.19 98 PHE A N 1
ATOM 775 C CA . PHE A 1 98 ? -3.570 3.016 4.258 1.00 98.19 98 PHE A CA 1
ATOM 776 C C . PHE A 1 98 ? -2.583 4.156 4.530 1.00 98.19 98 PHE A C 1
ATOM 778 O O . PHE A 1 98 ? -2.851 5.297 4.175 1.00 98.19 98 PHE A O 1
ATOM 785 N N . ILE A 1 99 ? -1.448 3.866 5.160 1.00 97.62 99 ILE A N 1
ATOM 786 C CA . ILE A 1 99 ? -0.480 4.873 5.613 1.00 97.62 99 ILE A CA 1
ATOM 787 C C . ILE A 1 99 ? 0.851 4.654 4.916 1.00 97.62 99 ILE A C 1
ATOM 789 O O . ILE A 1 99 ? 1.407 3.555 4.978 1.00 97.62 99 ILE A O 1
ATOM 793 N N . ASP A 1 100 ? 1.389 5.714 4.327 1.00 97.31 100 ASP A N 1
ATOM 794 C CA . ASP A 1 100 ? 2.801 5.815 4.000 1.00 97.31 100 ASP A CA 1
ATOM 795 C C . ASP A 1 100 ? 3.571 6.450 5.162 1.00 97.31 100 ASP A C 1
ATOM 797 O O . ASP A 1 100 ? 3.498 7.657 5.391 1.00 97.31 100 ASP A O 1
ATOM 801 N N . PHE A 1 101 ? 4.341 5.634 5.885 1.00 96.56 101 PHE A N 1
ATOM 802 C CA . PHE A 1 101 ? 5.222 6.115 6.954 1.00 96.56 101 PHE A CA 1
ATOM 803 C C . PHE A 1 101 ? 6.439 6.885 6.431 1.00 96.56 101 PHE A C 1
ATOM 805 O O . PHE A 1 101 ? 7.233 7.361 7.238 1.00 96.56 101 PHE A O 1
ATOM 812 N N . GLY A 1 102 ? 6.648 6.922 5.112 1.00 94.88 102 GLY A N 1
ATOM 813 C CA . GLY A 1 102 ? 7.700 7.704 4.472 1.00 94.88 102 GLY A CA 1
ATOM 814 C C . GLY A 1 102 ? 7.351 9.179 4.295 1.00 94.88 102 GLY A C 1
ATOM 815 O O . GLY A 1 102 ? 8.237 9.956 3.953 1.00 94.88 102 GLY A O 1
ATOM 816 N N . ALA A 1 103 ? 6.092 9.562 4.528 1.00 93.25 103 ALA A N 1
ATOM 817 C CA . ALA A 1 103 ? 5.661 10.950 4.461 1.00 93.25 103 ALA A CA 1
ATOM 818 C C . ALA A 1 103 ? 6.280 11.793 5.587 1.00 93.25 103 ALA A C 1
ATOM 820 O O . ALA A 1 103 ? 6.508 11.297 6.696 1.00 93.25 103 ALA A O 1
ATOM 821 N N . ASP A 1 104 ? 6.484 13.082 5.305 1.00 90.44 104 ASP A N 1
ATOM 822 C CA . ASP A 1 104 ? 7.180 14.025 6.188 1.00 90.44 104 ASP A CA 1
ATOM 823 C C . ASP A 1 104 ? 6.601 14.044 7.613 1.00 90.44 104 ASP A C 1
ATOM 825 O O . ASP A 1 104 ? 7.350 14.061 8.591 1.00 90.44 104 ASP A O 1
ATOM 829 N N . GLU A 1 105 ? 5.274 13.948 7.754 1.00 90.00 105 GLU A N 1
ATOM 830 C CA . GLU A 1 105 ? 4.585 13.916 9.053 1.00 90.00 105 GLU A CA 1
ATOM 831 C C . GLU A 1 105 ? 4.962 12.716 9.951 1.00 90.00 105 GLU A C 1
ATOM 833 O O . GLU A 1 105 ? 4.756 12.764 11.165 1.00 90.00 105 GLU A O 1
ATOM 838 N N . TYR A 1 106 ? 5.524 11.644 9.380 1.00 90.56 106 TYR A N 1
ATOM 839 C CA . TYR A 1 106 ? 5.950 10.433 10.090 1.00 90.56 106 TYR A CA 1
ATOM 840 C C . TYR A 1 106 ? 7.477 10.301 10.205 1.00 90.56 106 TYR A C 1
ATOM 842 O O . TYR A 1 106 ? 7.953 9.445 10.966 1.00 90.56 106 TYR A O 1
ATOM 850 N N . THR A 1 107 ? 8.240 11.140 9.495 1.00 91.50 107 THR A N 1
ATOM 851 C CA . THR A 1 107 ? 9.713 11.122 9.462 1.00 91.50 107 THR A CA 1
ATOM 852 C C . THR A 1 107 ? 10.367 12.358 10.080 1.00 91.50 107 THR A C 1
ATOM 854 O O . THR A 1 107 ? 11.593 12.445 10.102 1.00 91.50 107 THR A O 1
ATOM 857 N N . ASP A 1 108 ? 9.600 13.306 10.622 1.00 91.00 108 ASP A N 1
ATOM 858 C CA . ASP A 1 108 ? 10.175 14.472 11.300 1.00 91.00 108 ASP A CA 1
ATOM 859 C C . ASP A 1 108 ? 11.085 14.060 12.476 1.00 91.00 108 ASP A C 1
ATOM 861 O O . ASP A 1 108 ? 10.683 13.345 13.400 1.00 91.00 108 ASP A O 1
ATOM 865 N N . GLY A 1 109 ? 12.357 14.465 12.401 1.00 90.00 109 GLY A N 1
ATOM 866 C CA . GLY A 1 109 ? 13.399 14.112 13.369 1.00 90.00 109 GLY A CA 1
ATOM 867 C C . GLY A 1 109 ? 13.748 12.618 13.456 1.00 90.00 109 GLY A C 1
ATOM 868 O O . GLY A 1 109 ? 14.446 12.222 14.393 1.00 90.00 109 GLY A O 1
ATOM 869 N N . LYS A 1 110 ? 13.284 11.776 12.519 1.00 90.12 110 LYS A N 1
ATOM 870 C CA . LYS A 1 110 ? 13.472 10.315 12.532 1.00 90.12 110 LYS A CA 1
ATOM 871 C C . LYS A 1 110 ? 13.964 9.790 11.174 1.00 90.12 110 LYS A C 1
ATOM 873 O O . LYS A 1 110 ? 13.650 10.375 10.141 1.00 90.12 110 LYS A O 1
ATOM 878 N N . PRO A 1 111 ? 14.718 8.676 11.124 1.00 93.06 111 PRO A N 1
ATOM 879 C CA . PRO A 1 111 ? 15.064 8.058 9.849 1.00 93.06 111 PRO A CA 1
ATOM 880 C C . PRO A 1 111 ? 13.815 7.578 9.098 1.00 93.06 111 PRO A C 1
ATOM 882 O O . PRO A 1 111 ? 12.831 7.157 9.705 1.00 93.06 111 PRO A O 1
ATOM 885 N N . HIS A 1 112 ? 13.880 7.588 7.766 1.00 94.94 112 HIS A N 1
ATOM 886 C CA . HIS A 1 112 ? 12.822 7.053 6.906 1.00 94.94 112 HIS A CA 1
ATOM 887 C C . HIS A 1 112 ? 12.519 5.576 7.255 1.00 94.94 112 HIS A C 1
ATOM 889 O O . HIS A 1 112 ? 13.462 4.823 7.520 1.00 94.94 112 HIS A O 1
ATOM 895 N N . PRO A 1 113 ? 11.261 5.094 7.188 1.00 93.25 113 PRO A N 1
ATOM 896 C CA . PRO A 1 113 ? 10.869 3.733 7.594 1.00 93.25 113 PRO A CA 1
ATOM 897 C C . PRO A 1 113 ? 11.524 2.591 6.811 1.00 93.25 113 PRO A C 1
ATOM 899 O O . PRO A 1 113 ? 11.484 1.440 7.246 1.00 93.25 113 PRO A O 1
ATOM 902 N N . MET A 1 114 ? 12.104 2.881 5.643 1.00 92.50 114 MET A N 1
ATOM 903 C CA . MET A 1 114 ? 12.932 1.910 4.915 1.00 92.50 114 MET A CA 1
ATOM 904 C C . MET A 1 114 ? 14.300 1.679 5.576 1.00 92.50 114 MET A C 1
ATOM 906 O O . MET A 1 114 ? 14.907 0.640 5.342 1.00 92.50 114 MET A O 1
ATOM 910 N N . ILE A 1 115 ? 14.778 2.634 6.377 1.00 94.69 115 ILE A N 1
ATOM 911 C CA . ILE A 1 115 ? 16.033 2.564 7.135 1.00 94.69 115 ILE A CA 1
ATOM 912 C C . ILE A 1 115 ? 15.741 2.115 8.570 1.00 94.69 115 ILE A C 1
ATOM 914 O O . ILE A 1 115 ? 16.360 1.171 9.052 1.00 94.69 115 ILE A O 1
ATOM 918 N N . ASP A 1 116 ? 14.780 2.765 9.234 1.00 95.38 116 ASP A N 1
ATOM 919 C CA . ASP A 1 116 ? 14.355 2.437 10.598 1.00 95.38 116 ASP A CA 1
ATOM 920 C C . ASP A 1 116 ? 12.837 2.1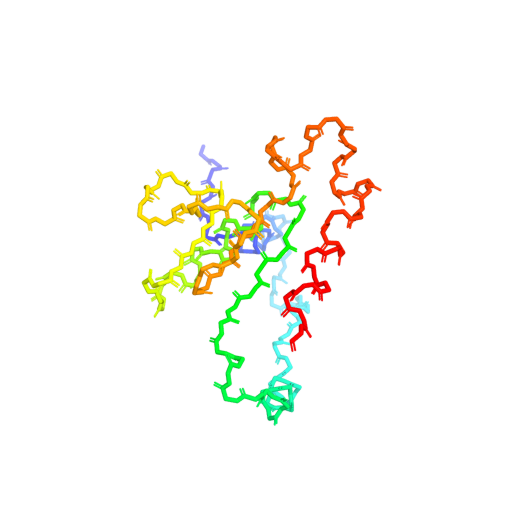79 10.654 1.00 95.38 116 ASP A C 1
ATOM 922 O O . ASP A 1 116 ? 12.042 3.120 10.679 1.00 95.38 116 ASP A O 1
ATOM 926 N N . PRO A 1 117 ? 12.392 0.909 10.709 1.00 95.19 117 PRO A N 1
ATOM 927 C CA . PRO A 1 117 ? 10.974 0.572 10.692 1.00 95.19 117 PRO A CA 1
ATOM 928 C C . PRO A 1 117 ? 10.276 0.751 12.053 1.00 95.19 117 PRO A C 1
ATOM 930 O O . PRO A 1 117 ? 9.122 0.330 12.177 1.00 95.19 117 PRO A O 1
ATOM 933 N N . SER A 1 118 ? 10.927 1.331 13.072 1.00 94.88 118 SER A N 1
ATOM 934 C CA . SER A 1 118 ? 10.418 1.384 14.453 1.00 94.88 118 SER A CA 1
ATOM 935 C C . SER A 1 118 ? 9.001 1.957 14.555 1.00 94.88 118 SER A C 1
ATOM 937 O O . SER A 1 118 ? 8.110 1.271 15.058 1.00 94.88 118 SER A O 1
ATOM 939 N N . ASN A 1 119 ? 8.739 3.138 13.979 1.00 92.06 119 ASN A N 1
ATOM 940 C CA . ASN A 1 119 ? 7.400 3.753 13.995 1.00 92.06 119 ASN A CA 1
ATOM 941 C C . ASN A 1 119 ? 6.331 2.845 13.349 1.00 92.06 119 ASN A C 1
ATOM 943 O O . ASN A 1 119 ? 5.215 2.711 13.856 1.00 92.06 119 ASN A O 1
ATOM 947 N N . ARG A 1 120 ? 6.674 2.186 12.232 1.00 95.12 120 ARG A N 1
ATOM 948 C CA . ARG A 1 120 ? 5.758 1.285 11.514 1.00 95.12 120 ARG A CA 1
ATOM 949 C C . ARG A 1 120 ? 5.458 0.030 12.335 1.00 95.12 120 ARG A C 1
ATOM 951 O O . ARG A 1 120 ? 4.316 -0.419 12.374 1.00 95.12 120 ARG A O 1
ATOM 958 N N . ILE A 1 121 ? 6.466 -0.529 13.008 1.00 95.81 121 ILE A N 1
ATOM 959 C CA . ILE A 1 121 ? 6.318 -1.690 13.900 1.00 95.81 121 ILE A CA 1
ATOM 960 C C . ILE A 1 121 ? 5.457 -1.333 15.116 1.00 95.81 121 ILE A C 1
ATOM 962 O O . ILE A 1 121 ? 4.622 -2.136 15.536 1.00 95.81 121 ILE A O 1
ATOM 966 N N . GLU A 1 122 ? 5.629 -0.140 15.683 1.00 94.19 122 GLU A N 1
ATOM 967 C CA . GLU A 1 122 ? 4.789 0.345 16.779 1.00 94.19 122 GLU A CA 1
ATOM 968 C C . GLU A 1 122 ? 3.324 0.453 16.358 1.00 94.19 122 GLU A C 1
ATOM 970 O O . GLU A 1 122 ? 2.461 -0.084 17.056 1.00 94.19 122 GLU A O 1
ATOM 975 N N . ARG A 1 123 ? 3.038 1.049 15.189 1.00 94.88 123 ARG A N 1
ATOM 976 C CA . ARG A 1 123 ? 1.670 1.088 14.653 1.00 94.88 123 ARG A CA 1
ATOM 977 C C . ARG A 1 123 ? 1.131 -0.315 14.391 1.00 94.88 123 ARG A C 1
ATOM 979 O O . ARG A 1 123 ? 0.010 -0.603 14.787 1.00 94.88 123 ARG A O 1
ATOM 986 N N . PHE A 1 124 ? 1.926 -1.217 13.817 1.00 95.44 124 PHE A N 1
ATOM 987 C CA . PHE A 1 124 ? 1.507 -2.604 13.591 1.00 95.44 124 PHE A CA 1
ATOM 988 C C . PHE A 1 124 ? 1.042 -3.284 14.886 1.00 95.44 124 PHE A C 1
ATOM 990 O O . PHE A 1 124 ? -0.019 -3.899 14.917 1.00 95.44 124 PHE A O 1
ATOM 997 N N . LYS A 1 125 ? 1.786 -3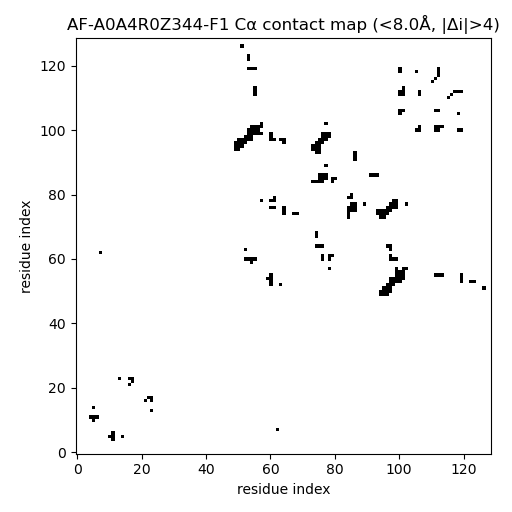.116 15.985 1.00 95.38 125 LYS A N 1
ATOM 998 C CA . LYS A 1 125 ? 1.403 -3.661 17.299 1.00 95.38 125 LYS A CA 1
ATOM 999 C C . LYS A 1 125 ? 0.129 -3.035 17.868 1.00 95.38 125 LYS A C 1
ATOM 1001 O O . LYS A 1 125 ? -0.512 -3.659 18.707 1.00 95.38 125 LYS A O 1
ATOM 1006 N N . GLN A 1 126 ? -0.208 -1.805 17.487 1.00 93.75 126 GLN A N 1
ATOM 1007 C CA . GLN A 1 126 ? -1.461 -1.162 17.888 1.00 93.75 126 GLN A CA 1
ATOM 1008 C C . GLN A 1 126 ? -2.643 -1.712 17.085 1.00 93.75 126 GLN A C 1
ATOM 1010 O O . GLN A 1 126 ? -3.680 -1.988 17.676 1.00 93.75 126 GLN A O 1
ATOM 1015 N N . GLU A 1 127 ? -2.462 -1.914 15.778 1.00 93.56 127 GLU A N 1
ATOM 1016 C CA . GLU A 1 127 ? -3.501 -2.418 14.867 1.00 93.56 127 GLU A CA 1
ATOM 1017 C C . GLU A 1 127 ? -3.757 -3.927 14.995 1.00 93.56 127 GLU A C 1
ATOM 1019 O O . GLU A 1 127 ? -4.823 -4.402 14.622 1.00 93.56 127 GLU A O 1
ATOM 1024 N N . ALA A 1 128 ? -2.785 -4.690 15.502 1.00 88.38 128 ALA A N 1
ATOM 1025 C CA . ALA A 1 128 ? -2.880 -6.142 15.668 1.00 88.38 128 ALA A CA 1
ATOM 1026 C C . ALA A 1 128 ? -3.531 -6.590 16.995 1.00 88.38 128 ALA A C 1
ATOM 1028 O O . ALA A 1 128 ? -3.478 -7.778 17.319 1.00 88.38 128 ALA A O 1
ATOM 1029 N N . LYS A 1 129 ? -4.080 -5.656 17.780 1.00 77.06 129 LYS A N 1
ATOM 1030 C CA . LYS A 1 129 ? -4.822 -5.947 19.018 1.00 77.06 129 LYS A CA 1
ATOM 1031 C C . LYS A 1 129 ? -6.267 -6.312 18.716 1.00 77.06 129 LYS A C 1
ATOM 1033 O O . LYS A 1 129 ? -6.767 -7.225 19.406 1.00 77.06 129 LYS A O 1
#

Secondary structure (DSSP, 8-state):
------SHHHHHHHHHHHHTT--GGGS------HHHHHHHHTT--SS--S-EEEESSHHHHHHHHHHHHTT-SSEEESS---GGGS-SSTTS--SEEEEETTSHHHHTTS--TTT--HHHHHHHHHHT-

Radius of gyration: 17.49 Å; Cα contacts (8 Å, |Δi|>4): 131; chains: 1; bounding box: 32×38×49 Å